Protein AF-A0A4R7B212-F1 (afdb_monomer_lite)

Foldseek 3Di:
DPPPPDQQADPPPRDSQKDWDPDFDQATWIARPPPRDIDGNVVRVVVVVVVVVVVVVVVCVVVVVVDPPPPDPDD

Structure (mmCIF, N/CA/C/O backbone):
data_AF-A0A4R7B212-F1
#
_entry.id   AF-A0A4R7B212-F1
#
loop_
_atom_site.group_PDB
_atom_site.id
_atom_site.type_symbol
_atom_site.label_atom_id
_atom_site.label_alt_id
_atom_site.label_comp_id
_atom_site.label_asym_id
_atom_site.label_entity_id
_atom_site.label_seq_id
_atom_site.pdbx_PDB_ins_code
_atom_site.Cartn_x
_atom_site.Cartn_y
_atom_site.Cartn_z
_atom_site.occupancy
_atom_site.B_iso_or_equiv
_atom_site.auth_seq_id
_atom_site.auth_comp_id
_atom_site.auth_asym_id
_atom_site.auth_atom_id
_atom_site.pdbx_PDB_model_num
ATOM 1 N N . MET A 1 1 ? 18.833 -8.520 11.729 1.00 40.69 1 MET A N 1
ATOM 2 C CA . MET A 1 1 ? 17.370 -8.329 11.804 1.00 40.69 1 MET A CA 1
ATOM 3 C C . MET A 1 1 ? 16.810 -9.183 10.687 1.00 40.69 1 MET A C 1
ATOM 5 O O . MET A 1 1 ? 17.387 -9.113 9.615 1.00 40.69 1 MET A O 1
ATOM 9 N N . SER A 1 2 ? 15.856 -10.087 10.932 1.00 41.16 2 SER A N 1
ATOM 10 C CA . SER A 1 2 ? 15.302 -10.890 9.831 1.00 41.16 2 SER A CA 1
ATOM 11 C C . SER A 1 2 ? 14.685 -9.933 8.822 1.00 41.16 2 SER A C 1
ATOM 13 O O . SER A 1 2 ? 13.776 -9.193 9.198 1.00 41.16 2 SER A O 1
ATOM 15 N N . ASP A 1 3 ? 15.208 -9.927 7.598 1.00 55.28 3 ASP A N 1
ATOM 16 C CA . ASP A 1 3 ? 14.659 -9.187 6.464 1.00 55.28 3 ASP A CA 1
ATOM 17 C C . ASP A 1 3 ? 13.300 -9.798 6.126 1.00 55.28 3 ASP A C 1
ATOM 19 O O . ASP A 1 3 ? 13.163 -10.677 5.276 1.00 55.28 3 ASP A O 1
ATOM 23 N N . VAL A 1 4 ? 12.282 -9.411 6.894 1.00 59.03 4 VAL A N 1
ATOM 24 C CA . VAL A 1 4 ? 10.901 -9.721 6.560 1.00 59.03 4 VAL A CA 1
ATOM 25 C C . VAL A 1 4 ? 10.615 -8.894 5.322 1.00 59.03 4 VAL A C 1
ATOM 27 O O . VAL A 1 4 ? 10.448 -7.677 5.416 1.00 59.03 4 VAL A O 1
ATOM 30 N N . ALA A 1 5 ? 10.624 -9.558 4.167 1.00 60.50 5 ALA A N 1
ATOM 31 C CA . ALA A 1 5 ? 10.246 -8.931 2.917 1.00 60.50 5 ALA A CA 1
ATOM 32 C C . ALA A 1 5 ? 8.887 -8.234 3.112 1.00 60.50 5 ALA A C 1
ATOM 34 O O . ALA A 1 5 ? 7.974 -8.825 3.706 1.00 60.50 5 ALA A O 1
ATOM 35 N N . PRO A 1 6 ? 8.756 -6.973 2.680 1.00 66.62 6 PRO A N 1
ATOM 36 C CA . PRO A 1 6 ? 7.522 -6.225 2.841 1.00 66.62 6 PRO A CA 1
ATOM 37 C C . PRO A 1 6 ? 6.379 -6.966 2.146 1.00 66.62 6 PRO A C 1
ATOM 39 O O . PRO A 1 6 ? 6.517 -7.438 1.018 1.00 66.62 6 PRO A O 1
ATOM 42 N N . LEU A 1 7 ? 5.240 -7.088 2.829 1.00 72.69 7 LEU A N 1
ATOM 43 C CA . LEU A 1 7 ? 4.045 -7.667 2.230 1.00 72.69 7 LEU A CA 1
ATOM 44 C C . LEU A 1 7 ? 3.496 -6.676 1.193 1.00 72.69 7 LEU A C 1
ATOM 46 O O . LEU A 1 7 ? 2.980 -5.620 1.558 1.00 72.69 7 LEU A O 1
ATOM 50 N N . LEU A 1 8 ? 3.608 -7.017 -0.089 1.00 83.25 8 LEU A N 1
ATOM 51 C CA . LEU A 1 8 ? 3.101 -6.202 -1.189 1.00 83.25 8 LEU A CA 1
ATOM 52 C C . LEU A 1 8 ? 1.662 -6.617 -1.532 1.00 83.25 8 LEU A C 1
ATOM 54 O O . LEU A 1 8 ? 1.419 -7.762 -1.904 1.00 83.25 8 LEU A O 1
ATOM 58 N N . ILE A 1 9 ? 0.707 -5.690 -1.408 1.00 87.06 9 ILE A N 1
ATOM 59 C CA . ILE A 1 9 ? -0.700 -5.881 -1.794 1.00 87.06 9 ILE A CA 1
ATOM 60 C C . ILE A 1 9 ? -1.069 -4.846 -2.860 1.00 87.06 9 ILE A C 1
ATOM 62 O O . ILE A 1 9 ? -0.888 -3.650 -2.646 1.00 87.06 9 ILE A O 1
ATOM 66 N N . CYS A 1 10 ? -1.646 -5.285 -3.981 1.00 89.00 10 CYS A N 1
ATOM 67 C CA . CYS A 1 10 ? -2.150 -4.379 -5.010 1.00 89.00 10 CYS A CA 1
ATOM 68 C C . CYS A 1 10 ? -3.297 -3.508 -4.462 1.00 89.00 10 CYS A C 1
ATOM 70 O O . CYS A 1 10 ? -4.324 -4.060 -4.055 1.00 89.00 10 CYS A O 1
ATOM 72 N N . PRO A 1 11 ? -3.234 -2.170 -4.567 1.00 85.94 11 PRO A N 1
ATOM 73 C CA . PRO A 1 11 ? -4.302 -1.299 -4.071 1.00 85.94 11 PRO A CA 1
ATOM 74 C C . PRO A 1 11 ? -5.577 -1.326 -4.928 1.00 85.94 11 PRO A C 1
ATOM 76 O O . PRO A 1 11 ? -6.627 -0.847 -4.502 1.00 85.94 11 PRO A O 1
ATOM 79 N N . LYS A 1 12 ? -5.520 -1.880 -6.149 1.00 90.25 12 LYS A N 1
ATOM 80 C CA . LYS A 1 12 ? -6.675 -1.953 -7.064 1.00 90.25 12 LYS A CA 1
ATOM 81 C C . LYS A 1 12 ? -7.479 -3.239 -6.938 1.00 90.25 12 LYS A C 1
ATOM 83 O O . LYS A 1 12 ? -8.701 -3.192 -7.027 1.00 90.25 12 LYS A O 1
ATOM 88 N N . CYS A 1 13 ? -6.804 -4.377 -6.800 1.00 92.44 13 CYS A N 1
ATOM 89 C CA . CYS A 1 13 ? -7.449 -5.694 -6.825 1.00 92.44 13 CYS A CA 1
ATOM 90 C C . CYS A 1 13 ? -7.145 -6.557 -5.595 1.00 92.44 13 CYS A C 1
ATOM 92 O O . CYS A 1 13 ? -7.617 -7.687 -5.523 1.00 92.44 13 CYS A O 1
ATOM 94 N N . CYS A 1 14 ? -6.361 -6.042 -4.643 1.00 89.81 14 CYS A N 1
ATOM 95 C CA . CYS A 1 14 ? -5.932 -6.747 -3.434 1.00 89.81 14 CYS A CA 1
ATOM 96 C C . CYS A 1 14 ? -5.115 -8.028 -3.686 1.00 89.81 14 CYS A C 1
ATOM 98 O O . CYS A 1 14 ? -4.923 -8.815 -2.760 1.00 89.81 14 CYS A O 1
ATOM 100 N N . SER A 1 15 ? -4.628 -8.244 -4.911 1.00 91.88 15 SER A N 1
ATOM 101 C CA . SER A 1 15 ? -3.738 -9.362 -5.227 1.00 91.88 15 SER A CA 1
ATOM 102 C C . SER A 1 15 ? -2.373 -9.207 -4.556 1.00 91.88 15 SER A C 1
ATOM 104 O O . SER A 1 15 ? -1.884 -8.091 -4.368 1.00 91.88 15 SER A O 1
ATOM 106 N N . LEU A 1 16 ? -1.765 -10.346 -4.227 1.00 90.12 16 LEU A N 1
ATOM 107 C CA . LEU A 1 16 ? -0.390 -10.465 -3.738 1.00 90.12 16 LEU A CA 1
ATOM 108 C C . LEU A 1 16 ? 0.602 -10.796 -4.865 1.00 90.12 16 LEU A C 1
ATOM 110 O O . LEU A 1 16 ? 1.805 -10.823 -4.621 1.00 90.12 16 LEU A O 1
ATOM 114 N N . ASP A 1 17 ? 0.115 -11.065 -6.083 1.00 91.94 17 ASP A N 1
ATOM 115 C CA . ASP A 1 17 ? 0.963 -11.369 -7.239 1.00 91.94 17 ASP A CA 1
ATOM 116 C C . ASP A 1 17 ? 1.490 -10.068 -7.862 1.00 91.94 17 ASP A C 1
ATOM 118 O O . ASP A 1 17 ? 0.942 -9.517 -8.828 1.00 91.94 17 ASP A O 1
ATOM 122 N N . ILE A 1 18 ? 2.526 -9.526 -7.217 1.00 90.56 18 ILE A N 1
ATOM 123 C CA . ILE A 1 18 ? 3.216 -8.297 -7.603 1.00 90.56 18 ILE A CA 1
ATOM 124 C C . ILE A 1 18 ? 4.592 -8.648 -8.163 1.00 90.56 18 ILE A C 1
ATOM 126 O O . ILE A 1 18 ? 5.433 -9.241 -7.491 1.00 90.56 18 ILE A O 1
ATOM 130 N N . GLU A 1 19 ? 4.823 -8.246 -9.404 1.00 91.06 19 GLU A N 1
ATOM 131 C CA . GLU A 1 19 ? 6.114 -8.298 -10.068 1.00 91.06 19 GLU A CA 1
ATOM 132 C C . GLU A 1 19 ? 6.941 -7.059 -9.724 1.00 91.06 19 GLU A C 1
ATOM 134 O O . GLU A 1 19 ? 6.444 -5.935 -9.800 1.00 91.06 19 GLU A O 1
ATOM 139 N N . GLY A 1 20 ? 8.203 -7.273 -9.355 1.00 84.81 20 GLY A N 1
ATOM 140 C CA . GLY A 1 20 ? 9.136 -6.221 -8.970 1.00 84.81 20 GLY A CA 1
ATOM 141 C C . GLY A 1 20 ? 10.506 -6.773 -8.579 1.00 84.81 20 GLY A C 1
ATOM 142 O O . GLY A 1 20 ? 10.7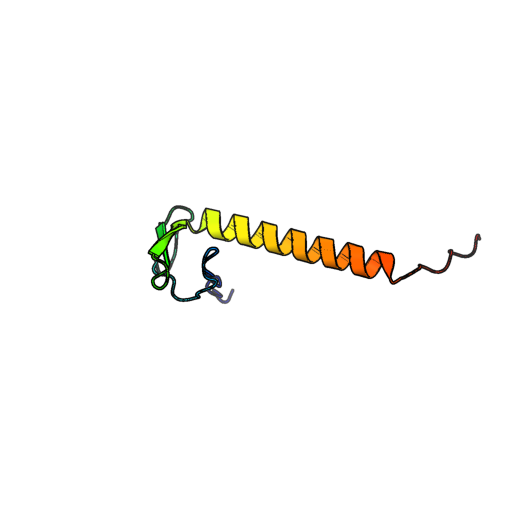19 -7.989 -8.548 1.00 84.81 20 GLY A O 1
ATOM 143 N N . SER A 1 21 ? 11.440 -5.872 -8.283 1.00 78.62 21 SER A N 1
ATOM 144 C CA . SER A 1 21 ? 12.782 -6.214 -7.807 1.00 78.62 21 SER A CA 1
ATOM 145 C C . SER A 1 21 ? 12.733 -7.007 -6.495 1.00 78.62 21 SER A C 1
ATOM 147 O O . SER A 1 21 ? 11.942 -6.710 -5.603 1.00 78.62 21 SER A O 1
ATOM 149 N N . ALA A 1 22 ? 13.630 -7.986 -6.336 1.00 69.88 22 ALA A N 1
ATOM 150 C CA . ALA A 1 22 ? 13.759 -8.753 -5.088 1.00 69.88 22 ALA A CA 1
ATOM 151 C C . ALA A 1 22 ? 14.262 -7.901 -3.903 1.00 69.88 22 ALA A C 1
ATOM 153 O O . ALA A 1 22 ? 14.025 -8.241 -2.748 1.00 69.88 22 ALA A O 1
ATOM 154 N N . SER A 1 23 ? 14.950 -6.799 -4.204 1.00 72.8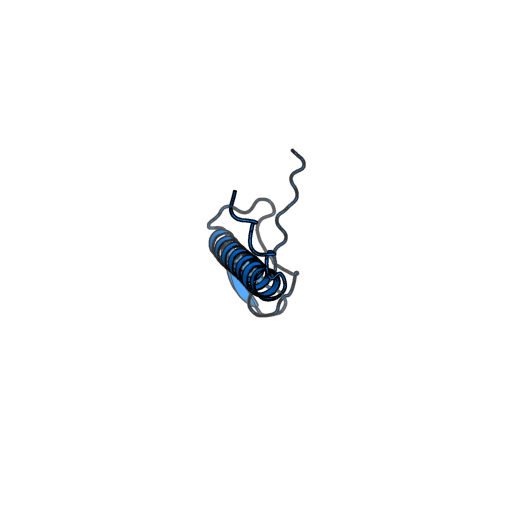8 23 SER A N 1
ATOM 155 C CA . SER A 1 23 ? 15.359 -5.759 -3.261 1.00 72.88 23 SER A CA 1
ATOM 156 C C . SER A 1 23 ? 14.912 -4.419 -3.844 1.00 72.88 23 SER A C 1
ATOM 158 O O . SER A 1 23 ? 15.717 -3.785 -4.523 1.00 72.88 23 SER A O 1
ATOM 160 N N . PRO A 1 24 ? 13.630 -4.048 -3.691 1.00 75.19 24 PRO A N 1
ATOM 161 C CA . PRO A 1 24 ? 13.086 -2.881 -4.362 1.00 75.19 24 PRO A CA 1
ATOM 162 C C . PRO A 1 24 ? 13.639 -1.592 -3.758 1.00 75.19 24 PRO A C 1
ATOM 164 O O . PRO A 1 24 ? 13.540 -1.376 -2.548 1.00 75.19 24 PRO A O 1
ATOM 167 N N . ASP A 1 25 ? 14.182 -0.732 -4.614 1.00 84.81 25 ASP A N 1
ATOM 168 C CA . ASP A 1 25 ? 14.405 0.669 -4.271 1.00 84.81 25 ASP A CA 1
ATOM 169 C C . ASP A 1 25 ? 13.059 1.412 -4.223 1.00 84.81 25 ASP A C 1
ATOM 171 O O . ASP A 1 25 ? 12.066 1.003 -4.827 1.00 84.81 25 ASP A O 1
ATOM 175 N N . GLU A 1 26 ? 12.998 2.541 -3.512 1.00 82.69 26 GLU A N 1
ATOM 176 C CA . GLU A 1 26 ? 11.755 3.315 -3.342 1.00 82.69 26 GLU A CA 1
ATOM 177 C C . GLU A 1 26 ? 11.099 3.728 -4.673 1.00 82.69 26 GLU A C 1
ATOM 179 O O . GLU A 1 26 ? 9.877 3.873 -4.746 1.00 82.69 26 GLU A O 1
ATOM 184 N N . HIS A 1 27 ? 11.907 3.883 -5.722 1.00 85.06 27 HIS A N 1
ATOM 185 C CA . HIS A 1 27 ? 11.485 4.284 -7.062 1.00 85.06 27 HIS A CA 1
ATOM 186 C C . HIS A 1 27 ? 11.308 3.115 -8.035 1.00 85.06 27 HIS A C 1
ATOM 188 O O . HIS A 1 27 ? 10.946 3.355 -9.188 1.00 85.06 27 HIS A O 1
ATOM 194 N N . ASP A 1 28 ? 11.552 1.878 -7.597 1.00 87.19 28 ASP A N 1
ATOM 195 C CA . ASP A 1 28 ? 11.361 0.712 -8.450 1.00 87.19 28 ASP A CA 1
ATOM 196 C C . ASP A 1 28 ? 9.884 0.558 -8.805 1.00 87.19 28 ASP A C 1
ATOM 198 O O . ASP A 1 28 ? 8.996 0.606 -7.944 1.00 87.19 28 ASP A O 1
ATOM 202 N N . GLU A 1 29 ? 9.631 0.368 -10.099 1.00 90.19 29 GLU A N 1
ATOM 203 C CA . GLU A 1 29 ? 8.294 0.114 -10.612 1.00 90.19 29 GLU A CA 1
ATOM 204 C C . GLU A 1 29 ? 7.867 -1.312 -10.249 1.00 90.19 29 GLU A C 1
ATOM 206 O O . GLU A 1 29 ? 8.547 -2.300 -10.532 1.00 90.19 29 GLU A O 1
ATOM 211 N N . LEU A 1 30 ? 6.705 -1.401 -9.617 1.00 90.88 30 LEU A N 1
ATOM 212 C CA . LEU A 1 30 ? 6.010 -2.619 -9.254 1.00 90.88 30 LEU A CA 1
ATOM 213 C C . LEU A 1 30 ? 4.780 -2.762 -10.143 1.00 90.88 30 LEU A C 1
ATOM 215 O O . LEU A 1 30 ? 4.045 -1.799 -10.376 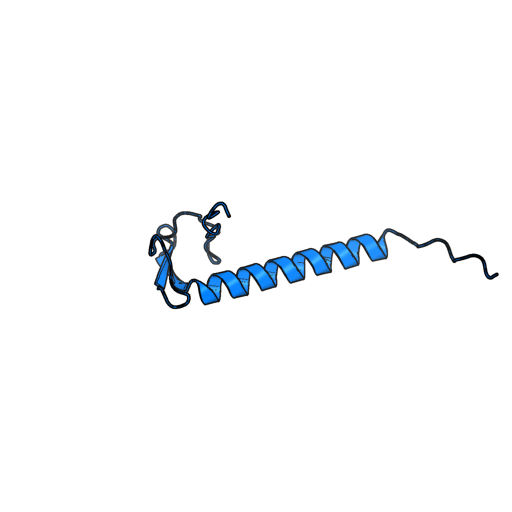1.00 90.88 30 LEU A O 1
ATOM 219 N N . ARG A 1 31 ? 4.503 -3.982 -10.598 1.00 93.75 31 ARG A N 1
ATOM 220 C CA . ARG A 1 31 ? 3.340 -4.277 -11.435 1.00 93.75 31 ARG A CA 1
ATOM 221 C C . ARG A 1 31 ? 2.546 -5.444 -10.881 1.00 93.75 31 ARG A C 1
ATOM 223 O O . ARG A 1 31 ? 3.060 -6.541 -10.715 1.00 93.75 31 ARG A O 1
ATOM 230 N N . CYS A 1 32 ? 1.252 -5.246 -10.666 1.00 94.06 32 CYS A N 1
ATOM 231 C CA . CYS A 1 32 ? 0.353 -6.349 -10.357 1.00 94.06 32 CYS A CA 1
ATOM 232 C C . CYS A 1 32 ? 0.099 -7.197 -11.608 1.00 94.06 32 CYS A C 1
ATOM 234 O O . CYS A 1 32 ? -0.331 -6.669 -12.639 1.00 94.06 32 CYS A O 1
ATOM 236 N N . ARG A 1 33 ? 0.321 -8.510 -11.515 1.00 95.00 33 ARG A N 1
ATOM 237 C CA . ARG A 1 33 ? 0.116 -9.438 -12.636 1.00 95.00 33 ARG A CA 1
ATOM 238 C C . ARG A 1 33 ? -1.357 -9.720 -12.923 1.00 95.00 33 ARG A C 1
ATOM 240 O O . ARG A 1 33 ? -1.715 -9.872 -14.087 1.00 95.00 33 ARG A O 1
ATOM 247 N N . ASP A 1 34 ? -2.210 -9.678 -11.901 1.00 95.62 34 ASP A N 1
ATOM 248 C CA . ASP A 1 34 ? -3.642 -9.963 -12.050 1.00 95.62 34 ASP A CA 1
ATOM 249 C C . ASP A 1 34 ? -4.419 -8.830 -12.732 1.00 95.62 34 ASP A C 1
ATOM 251 O O . ASP A 1 34 ? -5.240 -9.079 -13.613 1.00 95.62 34 ASP A O 1
ATOM 255 N N . CYS A 1 35 ? -4.185 -7.572 -12.336 1.00 95.50 35 CYS A N 1
ATOM 256 C CA . CYS A 1 35 ? -4.934 -6.426 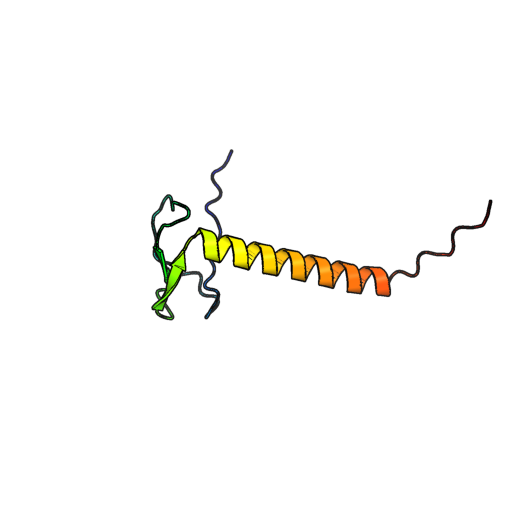-12.871 1.00 95.50 35 CYS A CA 1
ATOM 257 C C . CYS A 1 35 ? -4.114 -5.497 -13.774 1.00 95.50 35 CYS A C 1
ATOM 259 O O . CYS A 1 35 ? -4.665 -4.558 -14.347 1.00 95.50 35 CYS A O 1
ATOM 261 N N . GLY A 1 36 ? -2.803 -5.723 -13.895 1.00 95.12 36 GLY A N 1
ATOM 262 C CA . GLY A 1 36 ? -1.902 -4.912 -14.714 1.00 95.12 36 GLY A CA 1
ATOM 263 C C . GLY A 1 36 ? -1.579 -3.527 -14.147 1.00 95.12 36 GLY A C 1
ATOM 264 O O . GLY A 1 36 ? -0.880 -2.769 -14.813 1.00 95.12 36 GLY A O 1
ATOM 265 N N . HIS A 1 37 ? -2.070 -3.183 -12.954 1.00 94.00 37 HIS A N 1
ATOM 266 C CA . HIS A 1 37 ? -1.790 -1.900 -12.312 1.00 94.00 37 HIS A CA 1
ATOM 267 C C . HIS A 1 37 ? -0.302 -1.758 -11.983 1.00 94.00 37 HIS A C 1
ATOM 269 O O . HIS A 1 37 ? 0.290 -2.681 -11.421 1.00 94.00 37 HIS A O 1
ATOM 275 N N . THR A 1 38 ? 0.267 -0.599 -12.303 1.00 93.62 38 THR A N 1
ATOM 276 C CA . THR A 1 38 ? 1.645 -0.225 -11.983 1.00 93.62 38 THR A CA 1
ATOM 277 C C . THR A 1 38 ? 1.678 0.845 -10.896 1.00 93.62 38 THR A C 1
ATOM 279 O O . THR A 1 38 ? 0.788 1.695 -10.820 1.00 93.62 38 THR A O 1
ATOM 282 N N . THR A 1 39 ? 2.683 0.768 -10.031 1.00 91.44 39 THR A N 1
ATOM 283 C CA . THR A 1 39 ? 2.929 1.687 -8.909 1.00 91.44 39 THR A CA 1
ATOM 284 C C . THR A 1 39 ? 4.400 1.594 -8.506 1.00 91.44 39 THR A C 1
ATOM 286 O O . THR A 1 39 ? 5.135 0.782 -9.057 1.00 91.44 39 THR A O 1
ATOM 289 N N . THR A 1 40 ? 4.854 2.403 -7.558 1.00 90.75 40 THR A N 1
ATOM 290 C CA . THR A 1 40 ? 6.194 2.281 -6.968 1.00 90.75 40 THR A CA 1
ATOM 291 C C . THR A 1 40 ? 6.132 1.716 -5.555 1.00 90.75 40 THR A C 1
ATOM 293 O O . THR A 1 40 ? 5.094 1.763 -4.886 1.00 90.75 40 THR A O 1
ATOM 296 N N . TYR A 1 41 ? 7.264 1.212 -5.059 1.00 86.56 41 TYR A N 1
ATOM 297 C CA . TYR A 1 41 ? 7.354 0.777 -3.666 1.00 86.56 41 TYR A CA 1
ATOM 298 C C . TYR A 1 41 ? 7.045 1.920 -2.679 1.00 86.56 41 TYR A C 1
ATOM 300 O O . TYR A 1 41 ? 6.314 1.714 -1.706 1.00 86.56 41 TYR A O 1
ATOM 308 N N . ALA A 1 42 ? 7.535 3.138 -2.945 1.00 88.06 42 ALA A N 1
ATOM 309 C CA . ALA A 1 42 ? 7.247 4.314 -2.121 1.00 88.06 42 ALA A CA 1
ATOM 310 C C . ALA A 1 42 ? 5.747 4.640 -2.050 1.00 88.06 42 ALA A C 1
ATOM 312 O O . ALA A 1 42 ? 5.222 4.882 -0.960 1.00 88.06 42 ALA A O 1
ATOM 313 N N . GLU A 1 43 ? 5.052 4.622 -3.190 1.00 88.94 43 GLU A N 1
ATOM 314 C CA . GLU A 1 43 ? 3.607 4.871 -3.262 1.00 88.94 43 GLU A CA 1
ATOM 315 C C . GLU A 1 43 ? 2.817 3.812 -2.492 1.00 88.94 43 GLU A C 1
ATOM 317 O O . GLU A 1 43 ? 2.009 4.160 -1.631 1.00 88.94 43 GLU A O 1
ATOM 322 N N . MET A 1 44 ? 3.103 2.527 -2.721 1.00 85.75 44 MET A N 1
ATOM 323 C CA . MET A 1 44 ? 2.454 1.439 -1.986 1.00 85.75 44 MET A CA 1
ATOM 324 C C . MET A 1 44 ? 2.663 1.552 -0.476 1.00 85.75 44 MET A C 1
ATOM 326 O O . MET A 1 44 ? 1.727 1.353 0.300 1.00 85.75 44 MET A O 1
ATOM 330 N N . ASN A 1 45 ? 3.879 1.884 -0.040 1.00 84.50 45 ASN A N 1
ATOM 331 C CA . ASN A 1 45 ? 4.178 2.052 1.377 1.00 84.50 45 ASN A CA 1
ATOM 332 C C . ASN A 1 45 ? 3.427 3.261 1.969 1.00 84.50 45 ASN A C 1
ATOM 334 O O . ASN A 1 45 ? 2.896 3.186 3.079 1.00 84.50 45 ASN A O 1
ATOM 338 N N . ALA A 1 46 ? 3.320 4.366 1.227 1.00 87.19 46 ALA A N 1
ATOM 339 C CA . ALA A 1 46 ? 2.548 5.537 1.640 1.00 87.19 46 ALA A CA 1
ATOM 340 C C . ALA A 1 46 ? 1.041 5.234 1.760 1.00 87.19 46 ALA A C 1
ATOM 342 O O . ALA A 1 46 ? 0.406 5.624 2.748 1.00 87.19 46 ALA A O 1
ATOM 343 N N . GLU A 1 47 ? 0.472 4.499 0.802 1.00 85.62 47 GLU A N 1
ATOM 344 C CA . GLU A 1 47 ? -0.927 4.062 0.839 1.00 85.62 47 GLU A CA 1
ATOM 345 C C . GLU A 1 47 ? -1.187 3.101 2.004 1.00 85.62 47 GLU A C 1
ATOM 347 O O . GLU A 1 47 ? -2.150 3.276 2.753 1.00 85.62 47 GLU A O 1
ATOM 352 N N . PHE A 1 48 ? -0.294 2.132 2.221 1.00 84.00 48 PHE A N 1
ATOM 353 C CA . PHE A 1 48 ? -0.392 1.184 3.328 1.00 84.00 48 PHE A CA 1
ATOM 354 C C . PHE A 1 48 ? -0.348 1.881 4.692 1.00 84.00 48 PHE A C 1
ATOM 356 O O . PHE A 1 48 ? -1.179 1.603 5.559 1.00 84.00 48 PHE A O 1
ATOM 363 N N . ARG A 1 49 ? 0.577 2.831 4.881 1.00 86.38 49 ARG A N 1
ATOM 364 C CA . ARG A 1 49 ? 0.655 3.637 6.109 1.00 86.38 49 ARG A CA 1
ATOM 365 C C . ARG A 1 49 ? -0.617 4.442 6.336 1.00 86.38 49 ARG A C 1
ATOM 367 O O . ARG A 1 49 ? -1.137 4.440 7.446 1.00 86.38 49 ARG A O 1
ATOM 374 N N . THR A 1 50 ? -1.152 5.055 5.283 1.00 87.81 50 THR A N 1
ATOM 375 C CA . THR A 1 50 ? -2.417 5.797 5.353 1.00 87.81 50 THR A CA 1
ATOM 376 C C . THR A 1 50 ? -3.573 4.885 5.773 1.00 87.81 50 THR A C 1
ATOM 378 O O . THR A 1 50 ? -4.333 5.224 6.680 1.00 87.81 50 THR A O 1
ATOM 381 N N . ALA A 1 51 ? -3.678 3.694 5.176 1.00 85.81 51 ALA A N 1
ATOM 382 C CA . ALA A 1 51 ? -4.702 2.713 5.524 1.00 85.81 51 ALA A CA 1
ATOM 383 C C . ALA A 1 51 ? -4.576 2.221 6.978 1.00 85.81 51 ALA A C 1
ATOM 385 O O . ALA A 1 51 ? -5.589 2.061 7.666 1.00 85.81 51 ALA A O 1
ATOM 386 N N . LEU A 1 52 ? -3.348 2.007 7.465 1.00 87.50 52 LEU A N 1
ATOM 387 C CA . LEU A 1 52 ? -3.086 1.655 8.862 1.00 87.50 52 LEU A CA 1
ATOM 388 C C . LEU A 1 52 ? -3.483 2.780 9.819 1.00 87.50 52 LEU A C 1
ATOM 390 O O . LEU A 1 52 ? -4.182 2.513 10.797 1.00 87.50 52 LEU A O 1
ATOM 394 N N . ASP A 1 53 ? -3.086 4.019 9.538 1.00 89.94 53 ASP A N 1
ATOM 395 C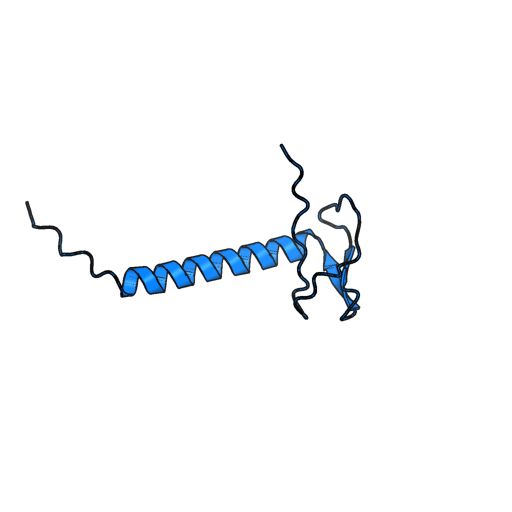 CA . ASP A 1 53 ? -3.433 5.175 10.366 1.00 89.94 53 ASP A CA 1
ATOM 396 C C . ASP A 1 53 ? -4.953 5.361 10.443 1.00 89.94 53 ASP A C 1
ATOM 398 O O . ASP A 1 53 ? -5.505 5.579 11.527 1.00 89.94 53 ASP A O 1
ATOM 402 N N . ASP A 1 54 ? -5.665 5.181 9.328 1.00 89.62 54 ASP A N 1
ATOM 403 C CA . ASP A 1 54 ? -7.125 5.220 9.310 1.00 89.62 54 ASP A CA 1
ATOM 404 C C . ASP A 1 54 ? -7.760 4.063 10.088 1.00 89.62 54 ASP A C 1
ATOM 406 O O . ASP A 1 54 ? -8.702 4.281 10.858 1.00 89.62 54 ASP A O 1
ATOM 410 N N . ALA A 1 55 ? -7.241 2.841 9.953 1.00 88.19 55 ALA A N 1
ATOM 411 C CA . ALA A 1 55 ? -7.714 1.695 10.726 1.00 88.19 55 ALA A CA 1
ATOM 412 C C . ALA A 1 55 ? -7.526 1.928 12.234 1.00 88.19 55 ALA A C 1
ATOM 414 O O . ALA A 1 55 ? -8.461 1.746 13.022 1.00 88.19 55 ALA A O 1
ATOM 415 N N . VAL A 1 56 ? -6.347 2.406 12.637 1.00 90.81 56 VAL A N 1
ATOM 416 C CA . VAL A 1 56 ? -6.031 2.771 14.022 1.00 90.81 56 VAL A CA 1
ATOM 417 C C . VAL A 1 56 ? -6.966 3.877 14.506 1.00 90.81 56 VAL A C 1
ATOM 419 O O . VAL A 1 56 ? -7.533 3.763 15.597 1.00 90.81 56 VAL A O 1
ATOM 422 N N . ARG A 1 57 ? -7.201 4.919 13.704 1.00 89.75 57 ARG A N 1
ATOM 423 C CA . ARG A 1 57 ? -8.129 6.011 14.027 1.00 89.75 57 ARG A CA 1
ATOM 424 C C . ARG A 1 57 ? -9.561 5.509 14.221 1.00 89.75 57 ARG A C 1
ATOM 426 O O . ARG A 1 57 ? -10.226 5.904 15.181 1.00 89.75 57 ARG A O 1
ATOM 433 N N . LEU A 1 58 ? -10.042 4.613 13.360 1.00 89.12 58 LEU A N 1
ATOM 434 C CA . LEU A 1 58 ? -11.370 4.002 13.480 1.00 89.12 58 LEU A CA 1
ATOM 435 C C . LEU A 1 58 ? -11.497 3.141 14.742 1.00 89.12 58 LEU A C 1
ATOM 437 O O . LEU A 1 58 ? -12.522 3.210 15.428 1.00 89.12 58 LEU A O 1
ATOM 441 N N . ILE A 1 59 ? -10.460 2.370 15.082 1.00 87.75 59 ILE A N 1
ATOM 442 C CA . ILE A 1 59 ? -10.401 1.602 16.332 1.00 87.75 59 ILE A CA 1
ATOM 443 C C . ILE A 1 59 ? -10.475 2.550 17.528 1.00 87.75 59 ILE A C 1
ATOM 445 O O . ILE A 1 59 ? -11.330 2.353 18.391 1.00 87.75 59 ILE A O 1
ATOM 449 N N . HIS A 1 60 ? -9.662 3.610 17.554 1.00 85.19 60 HIS A N 1
ATOM 450 C CA . HIS A 1 60 ? -9.684 4.609 18.624 1.00 85.19 60 HIS A CA 1
ATOM 451 C C . HIS A 1 60 ? -11.074 5.219 18.796 1.00 85.19 60 HIS A C 1
ATOM 453 O O . HIS A 1 60 ? -11.595 5.242 19.907 1.00 85.19 60 HIS A O 1
ATOM 459 N N . LEU A 1 61 ? -11.727 5.641 17.709 1.00 84.25 61 LEU A N 1
ATOM 460 C CA . LEU A 1 61 ? -13.088 6.179 17.768 1.00 84.25 61 LEU A CA 1
ATOM 461 C C . LEU A 1 61 ? -14.099 5.154 18.297 1.00 84.25 61 LEU A C 1
ATOM 463 O O . LEU A 1 61 ? -14.989 5.506 19.071 1.00 84.25 61 LEU A O 1
ATOM 467 N N . ARG A 1 62 ? -13.982 3.884 17.897 1.00 80.62 62 ARG A N 1
ATOM 468 C CA . ARG A 1 62 ? -14.903 2.818 18.318 1.00 80.62 62 ARG A CA 1
ATOM 469 C C . ARG A 1 62 ? -14.686 2.402 19.772 1.00 80.62 62 ARG A C 1
ATOM 471 O O . ARG A 1 62 ? -15.666 2.113 20.454 1.00 80.62 62 ARG A O 1
ATOM 478 N N . VAL A 1 63 ? -13.444 2.394 20.251 1.00 78.94 63 VAL A N 1
ATOM 479 C CA . VAL A 1 63 ? -13.080 2.106 21.647 1.00 78.94 63 VAL A CA 1
ATOM 480 C C . VAL A 1 63 ? -13.446 3.290 22.543 1.00 78.94 63 VAL A C 1
ATOM 482 O O . VAL A 1 63 ? -14.201 3.108 23.494 1.00 78.94 63 VAL A O 1
ATOM 485 N N . ALA A 1 64 ? -13.033 4.513 22.201 1.00 65.75 64 ALA A N 1
ATOM 486 C CA . ALA A 1 64 ? -13.338 5.720 22.976 1.00 65.75 64 ALA A CA 1
ATOM 487 C C . ALA A 1 64 ? -14.849 5.958 23.141 1.00 65.75 64 ALA A C 1
ATOM 489 O O . ALA A 1 64 ? -15.293 6.440 24.177 1.00 65.75 64 ALA A O 1
ATOM 490 N N . ARG A 1 65 ? -15.668 5.578 22.149 1.00 59.41 65 ARG A N 1
ATOM 491 C CA . ARG A 1 65 ? -17.137 5.666 22.245 1.00 59.41 65 ARG A CA 1
ATOM 492 C C . ARG A 1 65 ? -17.783 4.528 23.039 1.00 59.41 65 ARG A C 1
ATOM 494 O O . ARG A 1 65 ? -18.926 4.675 23.463 1.00 59.41 65 ARG A O 1
ATOM 501 N N . LYS A 1 66 ? -17.099 3.395 23.220 1.00 60.00 66 LYS A N 1
ATOM 502 C CA . LYS A 1 66 ? -17.620 2.233 23.962 1.00 60.00 66 LYS A CA 1
ATOM 503 C C . LYS A 1 66 ? -17.205 2.217 25.429 1.00 60.00 66 LYS A C 1
ATOM 505 O O . LYS A 1 66 ? -17.955 1.699 26.249 1.00 60.00 66 LYS A O 1
ATOM 510 N N . PHE A 1 67 ? -16.066 2.809 25.770 1.00 56.62 67 PHE A N 1
ATOM 511 C CA . PHE A 1 67 ? -15.637 2.967 27.152 1.00 56.62 67 PHE A CA 1
ATOM 512 C C . PHE A 1 67 ? -16.004 4.369 27.642 1.00 56.62 67 PHE A C 1
ATOM 514 O O . PHE A 1 67 ? -15.271 5.329 27.426 1.00 56.62 67 PHE A O 1
ATOM 521 N N . LYS A 1 68 ? -17.140 4.493 28.342 1.00 54.62 68 LYS A N 1
ATOM 522 C CA . LYS A 1 68 ? -17.303 5.601 29.289 1.00 54.62 68 LYS A CA 1
ATOM 523 C C . LYS A 1 68 ? -16.272 5.359 30.387 1.00 54.62 68 LYS A C 1
ATOM 525 O O . LYS A 1 68 ? -16.487 4.489 31.228 1.00 54.62 68 LYS A O 1
ATOM 530 N N . LEU A 1 69 ? -15.144 6.068 30.342 1.00 53.62 69 LEU A N 1
ATOM 531 C CA . LEU A 1 69 ? -14.267 6.164 31.506 1.00 53.62 69 LEU A CA 1
ATOM 532 C C . LEU A 1 69 ? -15.162 6.582 32.684 1.00 53.62 69 LEU A C 1
ATOM 534 O O . LEU A 1 69 ? -15.869 7.589 32.550 1.00 53.62 69 LEU A O 1
ATOM 538 N N . PRO A 1 70 ? -15.235 5.798 33.778 1.00 50.97 70 PRO A N 1
ATOM 539 C CA . PRO A 1 70 ? -15.959 6.243 34.956 1.00 50.97 70 PRO A CA 1
ATOM 540 C C . PRO A 1 70 ? -15.375 7.596 35.348 1.00 50.97 70 PRO A C 1
ATOM 542 O O . PRO A 1 70 ? -14.154 7.765 35.339 1.00 50.97 70 PRO A O 1
ATOM 545 N N . ALA A 1 71 ? -16.253 8.571 35.600 1.00 52.50 71 ALA A N 1
ATOM 546 C CA . ALA A 1 71 ? -15.838 9.885 36.060 1.00 52.50 71 ALA A CA 1
ATOM 547 C C . ALA A 1 71 ? -14.860 9.679 37.216 1.00 52.50 71 ALA A C 1
ATOM 549 O O . ALA A 1 71 ? -15.193 9.009 38.196 1.00 52.50 71 ALA A O 1
ATOM 550 N N . SER A 1 72 ? -13.635 10.177 37.042 1.00 48.94 72 SER A N 1
ATOM 551 C CA . SER A 1 72 ? -12.624 10.116 38.086 1.00 48.94 72 SER A CA 1
ATOM 552 C C . SER A 1 72 ? -13.242 10.740 39.339 1.00 48.94 72 SER A C 1
ATOM 554 O O . SER A 1 72 ? -13.775 11.850 39.228 1.00 48.94 72 SER A O 1
ATOM 556 N N . PRO A 1 73 ? -13.254 10.055 40.497 1.00 49.66 73 PRO A N 1
ATOM 557 C CA . PRO A 1 73 ? -13.736 10.681 41.714 1.00 49.66 73 PRO A CA 1
ATOM 558 C C . PRO A 1 73 ? -12.881 11.926 41.954 1.00 49.66 73 PRO A C 1
ATOM 560 O O . PRO A 1 73 ? -11.651 11.856 41.914 1.00 49.66 73 PRO A O 1
ATOM 563 N N . ALA A 1 74 ? -13.548 13.069 42.105 1.00 53.34 74 ALA A N 1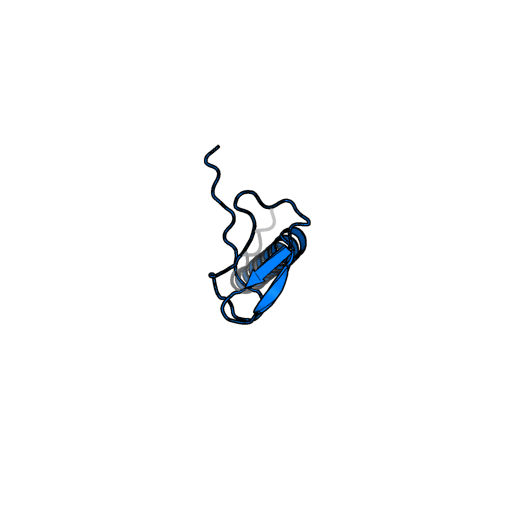
ATOM 564 C CA . ALA A 1 74 ? -12.903 14.303 42.513 1.00 53.34 74 ALA A CA 1
ATOM 565 C C . ALA A 1 74 ? -12.254 14.052 43.881 1.00 53.34 74 ALA A C 1
ATOM 567 O O . ALA A 1 74 ? -12.948 13.655 44.820 1.00 53.34 74 ALA A O 1
ATOM 568 N N . ALA A 1 75 ? -10.930 14.191 43.932 1.00 52.53 75 ALA A N 1
ATOM 569 C CA . ALA A 1 75 ? -10.155 14.206 45.167 1.00 52.53 75 ALA A CA 1
ATOM 570 C C . ALA A 1 75 ? -10.319 15.554 45.877 1.00 52.53 75 ALA A C 1
ATOM 572 O O . ALA A 1 75 ? -10.461 16.574 45.159 1.00 52.53 75 ALA A O 1
#

pLDDT: mean 79.47, std 15.23, range [40.69, 95.62]

Secondary structure (DSSP, 8-state):
----------TTT----EE--SS--TT-EEEETTT--EEEHHHHHHHHHHHHHHHHHHHHHHHHHH--PPPPPP-

Sequence (75 aa):
MSDVAPLLICPKCCSLDIEGSASPDEHDELRCRDCGHTTTYAEMNAEFRTALDDAVRLIHLRVARKFKLPASPAA

Organism: NCBI:txid1144873

Radius of gyration: 19.03 Å; chains: 1; bounding box: 35×26×60 Å

=== Feature glossary ===
Annotated list of the representations used here:

Nearest PDB structures. The Foldseek neighbor list gives the closest experimentally determined structures in the PDB, ranked by structural alignment. TM-score near 1 means near-identical fold; near 0.3 means only rough topology match. This is how one finds what a novel AlphaFold prediction most resembles in the solved-structure universe.

Foldseek 3Di. Foldseek's 3Di representation compresses backbone geometry into a per-residue letter drawn from a learned twenty-state alphabet. It captures the tertiary interaction pattern around each residue — which residues are packed against it in space, regardless of where they are in sequence.

Radius of gyration, Cα contacts, bounding box. Radius of gyration (Rg) is the root-mean-square distance of Cα atoms from their centroid — a single number for overall size and compactness. A globular domain of N residues has Rg ≈ 2.2·N^0.38 Å; an extended or disordered chain has a much larger Rg. The Cα contact count is the number of residue pairs whose Cα atoms are within 8 Å and are more than four positions apart in sequence — a standard proxy for tertiary packing density. The bounding box is the smallest axis-aligned box enclosing all Cα atoms.

InterPro / GO / CATH / organism. The annotation block draws on four external resources. InterPro: which protein families and domains the sequence belongs to. GO: standardized terms for what the protein does, what process it participates in, and where in the cell it acts. CATH: which structural fold it has in the CATH hierarchy. Organism: the species of origin.

mmCIF coordinates. The mmCIF block holds the 3D Cartesian coordinates of each backbone atom (N, Cα, C, O) in ångströms. mmCIF is the PDB's canonical archive format — a tagged-loop text representation of the atomic model.

pLDDT. pLDDT is the predicted lDDT-Cα score: AlphaFold's confidence that the local environment of each residue (all inter-atomic distances within 15 Å) is correctly placed. It is a per-residue number between 0 and 100, with higher meaning more reliable.

Backbone torsions (φ/ψ). φ (phi) and ψ (psi) are the two rotatable backbone dihedrals per residue: φ is the C(i-1)–N–Cα–C torsion, ψ is the N–Cα–C–N(i+1) torsion, both in degrees on (−180°, 180°]. α-helical residues cluster near (−60°, −45°); β-strand residues near (−120°, +130°). A Ramachandran plot is simply a scatter of (φ, ψ) for every residue.

B-factor. For experimental (PDB) structures, the B-factor (temperature factor) quantifies the positional spread of each atom in the crystal — a combination of thermal vibration and static disorder — in units of Å². High B-factors mark flexible loops or poorly resolved regions; low B-factors mark the rigid, well-ordered core.

Secondary structure (3-state, P-SEA). SS3 is a coarse helix/strand/coil call (letters a/b/c) made by the P-SEA algorithm from inter-Cα distances and dihedrals. It is less detailed than DSSP but needs only Cα positions.

Predicted aligned error. Predicted aligned error is AlphaFold's pairwise confidence. Unlike pLDDT (per-residue), PAE is per-residue-pair and captures whether two parts of the structure are correctly placed relative to each other. Units are ångströms of expected positional error.

Solvent-accessible surface area. Solvent-accessible surface area (SASA) is the area in Å² traced out by the centre of a 1.4 Å probe sphere (a water molecule) rolled over the protein's van der Waals surface (Shrake–Rupley / Lee–Richards construction). Buried residues have near-zero SASA; fully exposed residues can exceed 200 Å². The total SASA scales roughly with the number of surface residues.

Secondary structure (8-state, DSSP). The SS8 string is DSSP's per-residue secondary-structure call. α-helix (H) means an i→i+4 H-bond ladder; β-strand (E) means the residue participates in a β-sheet; 3₁₀ (G) and π (I) are tighter and wider helices; T/S are turns/bends; '-' is loop.

Rendered structure images. Structure images are PyMOL renders from six orthogonal camera directions. Cartoon representation draws helices as coils and strands as arrows; sticks shows the backbone as bonds; surface shows the solvent-excluded envelope. Rainbow coloring maps sequence position to hue (blue→red, N→C); chain coloring assigns a distinct color per polypeptide.

Sequence. The amino-acid sequence is the protein's primary structure: the linear order of residues from the N-terminus to the C-terminus, written in one-letter code. Everything else here — the 3D coordinates, the secondary structure, the domain annotations — is ultimately a consequence of this string.

Contact-map, Ramachandran, and PAE plots. Three diagnostic plots accompany the record. The Cα contact map visualizes the tertiary structure as a 2D adjacency matrix (8 Å cutoff, sequence-local contacts suppressed). The Ramachandran plot shows the distribution of backbone (φ, ψ) torsions, with points in the α and β basins reflecting secondary structure content. The PAE plot shows AlphaFold's inter-residue confidence as a color matrix.